Protein 2III (pdb70)

Nearest PDB structures (foldseek):
  2iii-assembly1_A-2  TM=1.008E+00  e=6.225E-26  Aquifex aeolicus VF5
  1tlu-assembly1_B  TM=9.228E-01  e=1.649E-14  Thermotoga maritima
  1tmi-assembly1_B  TM=9.184E-01  e=1.212E-14  Thermotoga maritima
  3c6m-assembly1_A  TM=6.533E-01  e=9.963E-04  Homo sapiens
  6y2p-assembly1_A  TM=6.316E-01  e=5.461E-02  Escherichia coli K-12

Radius of gyration: 15.34 Å; Cα contacts (8 Å, |Δi|>4): 274; chains: 1; bounding box: 34×24×54 Å

B-factor: mean 31.07, std 15.39, range [7.28, 97.03]

CATH classification: 3.60.90.10

Solvent-accessible surface area: 7045 Å² total

Organism: Aquifex aeolicus (strain VF5) (NCBI:txid224324)

Structure (mmCIF, N/CA/C/O backbone):
data_2III
#
_entry.id   2III
#
_cell.length_a   41.792
_cell.length_b   41.792
_cell.length_c   134.921
_cell.angle_alpha   90.00
_cell.angle_beta   90.00
_cell.angle_gamma   90.00
#
_symmetry.space_group_name_H-M   'P 41 21 2'
#
loop_
_entity.id
_entity.type
_entity.pdbx_description
1 polymer 'S-adenosylmethionine decarboxylase proenzyme'
2 non-polymer 'MAGNESIUM ION'
3 non-polymer 'CALCIUM ION'
4 water water
#
loop_
_atom_site.group_PDB
_atom_site.id
_atom_site.type_symbol
_atom_site.label_atom_id
_atom_site.label_alt_id
_atom_site.label_comp_id
_atom_site.label_asym_id
_atom_site.label_entity_id
_atom_site.label_seq_id
_atom_site.pdbx_PDB_ins_code
_atom_site.Cartn_x
_atom_site.Cartn_y
_atom_site.Cartn_z
_atom_site.occupancy
_atom_site.B_iso_or_equiv
_atom_site.auth_seq_id
_atom_s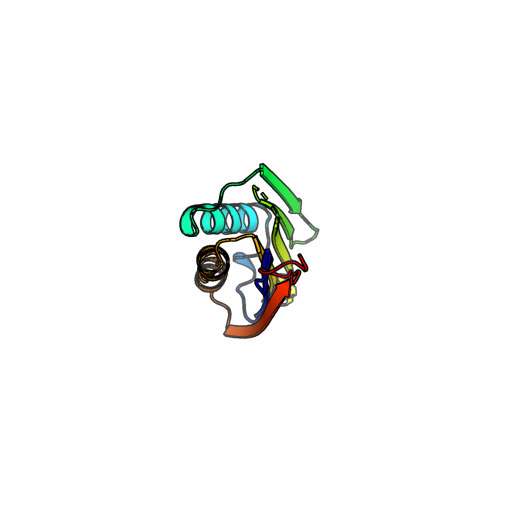ite.auth_comp_id
_atom_site.auth_asym_id
_atom_site.auth_atom_id
_atom_site.pdbx_PDB_model_num
ATOM 1 N N . ALA A 1 2 ? 23.942 -3.844 17.822 1.00 47.63 2 ALA A N 1
ATOM 2 C CA . ALA A 1 2 ? 22.554 -4.012 18.334 1.00 35.72 2 ALA A CA 1
ATOM 3 C C . ALA A 1 2 ? 22.369 -3.262 19.650 1.00 36.69 2 ALA A C 1
ATOM 4 O O . ALA A 1 2 ? 23.255 -3.259 20.508 1.00 44.75 2 ALA A O 1
ATOM 6 N N . LYS A 1 3 ? 21.216 -2.619 19.799 1.00 32.97 3 LYS A N 1
ATOM 7 C CA . LYS A 1 3 ? 20.905 -1.869 21.009 1.00 31.68 3 LYS A CA 1
ATOM 8 C C . LYS A 1 3 ? 19.543 -2.303 21.536 1.00 31.46 3 LYS A C 1
ATOM 9 O O . LYS A 1 3 ? 18.722 -2.854 20.796 1.00 29.20 3 LYS A O 1
ATOM 15 N N . THR A 1 4 ? 19.305 -2.053 22.818 1.00 29.48 4 THR A N 1
ATOM 16 C CA . THR A 1 4 ? 18.032 -2.407 23.428 1.00 32.82 4 THR A CA 1
ATOM 17 C C . THR A 1 4 ? 17.186 -1.135 23.469 1.00 26.08 4 THR A C 1
ATOM 18 O O . THR A 1 4 ? 17.705 -0.048 23.714 1.00 26.60 4 THR A O 1
ATOM 22 N N . LEU A 1 5 ? 15.893 -1.270 23.198 1.00 23.40 5 LEU A N 1
ATOM 23 C CA . LEU A 1 5 ? 14.994 -0.123 23.189 1.00 28.23 5 LEU A CA 1
ATOM 24 C C . LEU A 1 5 ? 14.537 0.240 24.588 1.00 29.55 5 LEU A C 1
ATOM 25 O O . LEU A 1 5 ? 14.114 1.372 24.834 1.00 31.84 5 LEU A O 1
ATOM 30 N N . GLY A 1 6 ? 14.617 -0.724 25.502 1.00 26.50 6 GLY A N 1
ATOM 31 C CA . GLY A 1 6 ? 14.197 -0.465 26.866 1.00 24.64 6 GLY A CA 1
ATOM 32 C C . GLY A 1 6 ? 14.768 -1.419 27.894 1.00 24.29 6 GLY A C 1
ATOM 33 O O . GLY A 1 6 ? 15.227 -2.514 27.570 1.00 16.31 6 GLY A O 1
ATOM 34 N N . LEU A 1 7 ? 14.743 -0.988 29.149 1.00 18.78 7 LEU A N 1
ATOM 35 C CA . LEU A 1 7 ? 15.242 -1.792 30.248 1.00 22.98 7 LEU A CA 1
ATOM 36 C C . LEU A 1 7 ? 14.078 -1.960 31.217 1.00 21.62 7 LEU A C 1
ATOM 37 O O . LEU A 1 7 ? 13.434 -0.987 31.615 1.00 21.12 7 LEU A O 1
ATOM 42 N N . HIS A 1 8 ? 13.818 -3.202 31.595 1.00 17.66 8 HIS A N 1
ATOM 43 C CA . HIS A 1 8 ? 12.708 -3.523 32.473 1.00 17.44 8 HIS A CA 1
ATOM 44 C C . HIS A 1 8 ? 13.214 -4.235 33.717 1.00 19.82 8 HIS A C 1
ATOM 45 O O . HIS A 1 8 ? 13.797 -5.316 33.641 1.00 29.05 8 HIS A O 1
ATOM 52 N N . ILE A 1 9 ? 12.997 -3.606 34.863 1.00 20.59 9 ILE A N 1
ATOM 53 C CA . ILE A 1 9 ? 13.391 -4.171 36.138 1.00 13.24 9 ILE A CA 1
ATOM 54 C C . ILE A 1 9 ? 12.133 -4.564 36.909 1.00 20.35 9 ILE A C 1
ATOM 55 O O . ILE A 1 9 ? 11.203 -3.767 37.051 1.00 19.69 9 ILE A O 1
ATOM 60 N N . LEU A 1 10 ? 12.094 -5.795 37.396 1.00 11.58 10 LEU A N 1
ATOM 61 C CA . LEU A 1 10 ? 10.959 -6.218 38.194 1.00 15.58 10 LEU A CA 1
ATOM 62 C C . LEU A 1 10 ? 11.512 -6.806 39.479 1.00 17.76 10 LEU A C 1
ATOM 63 O O . LEU A 1 10 ? 12.547 -7.470 39.475 1.00 22.70 10 LEU A O 1
ATOM 68 N N . ALA A 1 11 ? 10.841 -6.527 40.589 1.00 18.04 11 ALA A N 1
ATOM 69 C CA . ALA A 1 11 ? 11.289 -7.028 41.875 1.00 14.15 11 ALA A CA 1
ATOM 70 C C . ALA A 1 11 ? 10.120 -7.367 42.768 1.00 15.09 11 ALA A C 1
ATOM 71 O O . ALA A 1 11 ? 9.088 -6.700 42.735 1.00 14.68 11 ALA A O 1
ATOM 73 N N . ASP A 1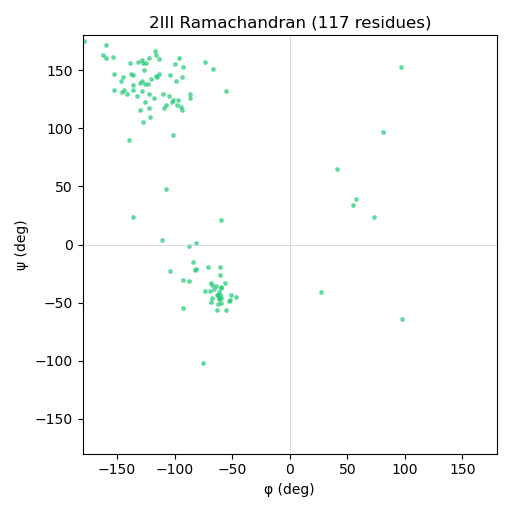 12 ? 10.280 -8.423 43.554 1.00 13.67 12 ASP A N 1
ATOM 74 C CA . ASP A 1 12 ? 9.257 -8.808 44.506 1.00 16.39 12 ASP A CA 1
ATOM 75 C C . ASP A 1 12 ? 9.893 -8.455 45.849 1.00 16.14 12 ASP A C 1
ATOM 76 O O . ASP A 1 12 ? 10.944 -8.987 46.211 1.00 18.98 12 ASP A O 1
ATOM 81 N N . LEU A 1 13 ? 9.269 -7.531 46.567 1.00 14.66 13 LEU A N 1
ATOM 82 C CA . LEU A 1 13 ? 9.798 -7.076 47.847 1.00 18.41 13 LEU A CA 1
ATOM 83 C C . LEU A 1 13 ? 9.073 -7.704 49.032 1.00 20.16 13 LEU A C 1
ATOM 84 O O . LEU A 1 13 ? 7.855 -7.593 49.148 1.00 28.38 13 LEU A O 1
ATOM 89 N N . TYR A 1 14 ? 9.833 -8.350 49.915 1.00 12.84 14 TYR A N 1
ATOM 90 C CA . TYR A 1 14 ? 9.272 -9.002 51.094 1.00 20.98 14 TYR A CA 1
ATOM 91 C C . TYR A 1 14 ? 9.707 -8.326 52.393 1.00 19.10 14 TYR A C 1
ATOM 92 O O . TYR A 1 14 ? 10.713 -7.617 52.442 1.00 21.54 14 TYR A O 1
ATOM 101 N N . GLY A 1 15 ? 8.942 -8.562 53.452 1.00 19.54 15 GLY A N 1
ATOM 102 C CA . GLY A 1 15 ? 9.280 -7.979 54.736 1.00 21.26 15 GLY A CA 1
ATOM 103 C C . GLY A 1 15 ? 8.996 -6.496 54.784 1.00 24.20 15 GLY A C 1
ATOM 104 O O . GLY A 1 15 ? 9.593 -5.772 55.575 1.00 30.22 15 GLY A O 1
ATOM 105 N N . VAL A 1 16 ? 8.080 -6.042 53.935 1.00 24.09 16 VAL A N 1
ATOM 106 C CA . VAL A 1 16 ? 7.718 -4.632 53.897 1.00 22.70 16 VAL A CA 1
ATOM 107 C C . VAL A 1 16 ? 6.625 -4.335 54.922 1.00 31.38 16 VAL A C 1
ATOM 108 O O . VAL A 1 16 ? 5.610 -5.031 54.975 1.00 24.91 16 VAL A O 1
ATOM 112 N N . ASP A 1 17 ? 6.832 -3.307 55.739 1.00 21.85 17 ASP A N 1
ATOM 113 C CA . ASP A 1 17 ? 5.838 -2.937 56.744 1.00 33.15 17 ASP A CA 1
ATOM 114 C C . ASP A 1 17 ? 4.486 -2.706 56.064 1.00 33.13 17 ASP A C 1
ATOM 115 O O . ASP A 1 17 ? 4.398 -2.016 55.040 1.00 34.78 17 ASP A O 1
ATOM 120 N N . ALA A 1 18 ? 3.444 -3.307 56.633 1.00 30.03 18 ALA A N 1
ATOM 121 C CA . ALA A 1 18 ? 2.080 -3.209 56.114 1.00 28.13 18 ALA A CA 1
ATOM 122 C C . ALA A 1 18 ? 1.584 -1.772 55.990 1.00 23.24 18 ALA A C 1
ATOM 123 O O . ALA A 1 18 ? 0.813 -1.458 55.092 1.00 24.23 18 ALA A O 1
ATOM 125 N N . ASP A 1 19 ? 2.022 -0.904 56.892 1.00 17.88 19 ASP A N 1
ATOM 126 C CA . ASP A 1 19 ? 1.584 0.489 56.871 1.00 30.08 19 ASP A CA 1
ATOM 127 C C . ASP A 1 19 ? 2.156 1.285 55.701 1.00 24.60 19 ASP A C 1
ATOM 128 O O . ASP A 1 19 ? 1.626 2.332 55.349 1.00 20.44 19 ASP A O 1
ATOM 133 N N . LYS A 1 20 ? 3.233 0.7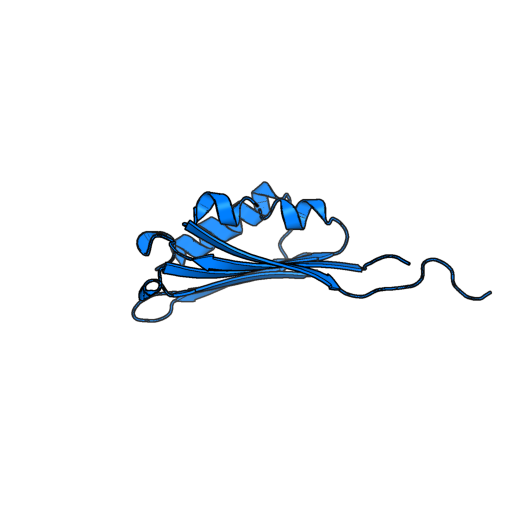90 55.097 1.00 23.33 20 LYS A N 1
ATOM 134 C CA . LYS A 1 20 ? 3.858 1.488 53.973 1.00 19.94 20 LYS A CA 1
ATOM 135 C C . LYS A 1 20 ? 3.191 1.176 52.637 1.00 26.18 20 LYS A C 1
ATOM 136 O O . LYS A 1 20 ? 3.400 1.890 51.653 1.00 25.99 20 LYS A O 1
ATOM 142 N N . ILE A 1 21 ? 2.382 0.119 52.612 1.00 26.65 21 ILE A N 1
ATOM 143 C CA . ILE A 1 21 ? 1.745 -0.333 51.378 1.00 23.93 21 ILE A CA 1
ATOM 144 C C . ILE A 1 21 ? 0.273 -0.719 51.480 1.00 25.96 21 ILE A C 1
ATOM 145 O O . ILE A 1 21 ? -0.217 -1.484 50.647 1.00 23.63 21 ILE A O 1
ATOM 150 N N . ASP A 1 22 ? -0.446 -0.197 52.468 1.00 27.62 22 ASP A N 1
ATOM 151 C CA . ASP A 1 22 ? -1.847 -0.575 52.613 1.00 25.91 22 ASP A CA 1
ATOM 152 C C . ASP A 1 22 ? -2.882 0.317 51.920 1.00 25.74 22 ASP A C 1
ATOM 153 O O . ASP A 1 22 ? -3.934 -0.171 51.502 1.00 26.60 22 ASP A O 1
ATOM 158 N N . ARG A 1 23 ? -2.597 1.607 51.778 1.00 26.52 23 ARG A N 1
ATOM 159 C CA . ARG A 1 23 ? -3.558 2.503 51.138 1.00 29.02 23 ARG A CA 1
ATOM 160 C C . ARG A 1 23 ? -3.013 3.107 49.836 1.00 28.88 23 ARG A C 1
ATOM 161 O O . ARG A 1 23 ? -1.811 3.070 49.584 1.00 26.65 23 ARG A O 1
ATOM 169 N N . VAL A 1 24 ? -3.901 3.652 49.005 1.00 19.93 24 VAL A N 1
ATOM 170 C CA . VAL A 1 24 ? -3.483 4.286 47.760 1.00 22.36 24 VAL A CA 1
ATOM 171 C C . VAL A 1 24 ? -2.552 5.471 48.031 1.00 29.31 24 VAL A C 1
ATOM 172 O O . VAL A 1 24 ? -1.564 5.669 47.325 1.00 26.07 24 VAL A O 1
ATOM 176 N N . GLU A 1 25 ? -2.874 6.257 49.054 1.00 30.05 25 GLU A N 1
ATOM 177 C CA . GLU A 1 25 ? -2.065 7.417 49.420 1.00 36.56 25 GLU A CA 1
ATOM 178 C C . GLU A 1 25 ? -0.589 7.045 49.463 1.00 32.90 25 GLU A C 1
ATOM 179 O O . GLU A 1 25 ? 0.257 7.786 48.962 1.00 31.28 25 GLU A O 1
ATOM 185 N N . ASP A 1 26 ? -0.291 5.899 50.075 1.00 20.22 26 ASP A N 1
ATOM 186 C CA . ASP A 1 26 ? 1.086 5.426 50.200 1.00 26.05 26 ASP A CA 1
ATOM 187 C C . ASP A 1 26 ? 1.722 5.161 48.821 1.00 24.75 26 ASP A C 1
ATOM 188 O O . ASP A 1 26 ? 2.817 5.641 48.529 1.00 23.23 26 ASP A O 1
ATOM 193 N N . ILE A 1 27 ? 1.032 4.389 47.984 1.00 16.84 27 ILE A N 1
ATOM 194 C CA . ILE A 1 27 ? 1.542 4.044 46.656 1.00 29.58 27 ILE A CA 1
ATOM 195 C C . ILE A 1 27 ? 1.751 5.288 45.803 1.00 34.93 27 ILE A C 1
ATOM 196 O O . ILE A 1 27 ? 2.778 5.422 45.128 1.00 23.12 27 ILE A O 1
ATOM 201 N N . ARG A 1 28 ? 0.776 6.194 45.853 1.00 30.98 28 ARG A N 1
ATOM 202 C CA . ARG A 1 28 ? 0.827 7.440 45.104 1.00 26.96 28 ARG A CA 1
ATOM 203 C C . ARG A 1 28 ? 2.039 8.255 45.503 1.00 26.61 28 ARG A C 1
ATOM 204 O O . ARG A 1 28 ? 2.802 8.691 44.645 1.00 29.40 28 ARG A O 1
ATOM 212 N N . GLU A 1 29 ? 2.232 8.457 46.801 1.00 20.50 29 GLU A N 1
ATOM 213 C CA . GLU A 1 29 ? 3.387 9.224 47.251 1.00 30.79 29 GLU A CA 1
ATOM 214 C C . GLU A 1 29 ? 4.661 8.546 46.782 1.00 26.58 29 GLU A C 1
ATOM 215 O O . GLU A 1 29 ? 5.569 9.193 46.265 1.00 26.01 29 GLU A O 1
ATOM 221 N N . LEU A 1 30 ? 4.707 7.232 46.971 1.00 20.13 30 LEU A N 1
ATOM 222 C CA . LEU A 1 30 ? 5.849 6.416 46.592 1.00 22.23 30 LEU A CA 1
ATOM 223 C C . LEU A 1 30 ? 6.230 6.565 45.116 1.00 23.35 30 LEU A C 1
ATOM 224 O O . LEU A 1 30 ? 7.370 6.904 44.793 1.00 26.03 30 LEU A O 1
ATOM 229 N N . LEU A 1 31 ? 5.278 6.301 44.224 1.00 20.20 31 LEU A N 1
ATOM 230 C CA . LEU A 1 31 ? 5.536 6.389 42.788 1.00 22.48 31 LEU A CA 1
ATOM 231 C C . LEU A 1 31 ? 5.774 7.822 42.303 1.00 33.11 31 LEU A C 1
ATOM 232 O O . LEU A 1 31 ? 6.544 8.041 41.362 1.00 29.94 31 LEU A O 1
ATOM 237 N N . GLU A 1 32 ? 5.109 8.798 42.920 1.00 28.95 32 GLU A N 1
ATOM 238 C CA . GLU A 1 32 ? 5.327 10.189 42.527 1.00 34.71 32 GLU A CA 1
ATOM 239 C C . GLU A 1 32 ? 6.767 10.502 42.902 1.00 31.34 32 GLU A C 1
ATOM 240 O O . GLU A 1 32 ? 7.480 11.201 42.180 1.00 35.05 32 GLU A O 1
ATOM 246 N N . GLY A 1 33 ? 7.184 9.970 44.046 1.00 24.34 33 GLY A N 1
ATOM 247 C CA . GLY A 1 33 ? 8.531 10.200 44.522 1.00 15.69 33 GLY A CA 1
ATOM 248 C C . GLY A 1 33 ? 9.575 9.532 43.651 1.00 32.43 33 GLY A C 1
ATOM 249 O O . GLY A 1 33 ? 10.674 10.071 43.474 1.00 22.67 33 GLY A O 1
ATOM 250 N N . ALA A 1 34 ? 9.241 8.358 43.112 1.00 18.99 34 ALA A N 1
ATOM 251 C CA . ALA A 1 34 ? 10.180 7.636 42.269 1.00 22.34 34 ALA A CA 1
ATOM 252 C C . ALA A 1 34 ? 10.376 8.402 40.966 1.00 22.69 34 ALA A C 1
ATOM 253 O O . ALA A 1 34 ? 11.504 8.661 40.546 1.00 29.72 34 ALA A O 1
ATOM 255 N N . VAL A 1 35 ? 9.262 8.770 40.343 1.00 26.10 35 VAL A N 1
ATOM 256 C CA . VAL A 1 35 ? 9.276 9.505 39.089 1.00 25.67 35 VAL A CA 1
ATOM 257 C C . VAL A 1 35 ? 10.132 10.764 39.172 1.00 31.51 35 VAL A C 1
ATOM 258 O O . VAL A 1 35 ? 10.966 11.001 38.299 1.00 30.19 35 VAL A O 1
ATOM 262 N N . LYS A 1 36 ? 9.934 11.567 40.217 1.00 28.82 36 LYS A N 1
ATOM 263 C CA . LYS A 1 36 ? 10.706 12.799 40.376 1.00 37.55 36 LYS A CA 1
ATOM 264 C C . LYS A 1 36 ? 12.185 12.508 40.666 1.00 38.08 36 LYS A C 1
ATOM 265 O O . LYS A 1 36 ? 13.074 13.111 40.068 1.00 33.09 36 LYS A O 1
ATOM 271 N N . TYR A 1 37 ? 12.446 11.579 41.577 1.00 29.61 37 TYR A N 1
ATOM 272 C CA . TYR A 1 37 ? 13.816 11.222 41.916 1.00 31.37 37 TYR A CA 1
ATOM 273 C C . TYR A 1 37 ? 14.565 10.716 40.684 1.00 34.42 37 TYR A C 1
ATOM 274 O O . TYR A 1 37 ? 15.750 10.990 40.522 1.00 30.68 37 TYR A O 1
ATOM 283 N N . ALA A 1 38 ? 13.874 9.975 39.817 1.00 34.37 38 ALA A N 1
ATOM 284 C CA . ALA A 1 38 ? 14.504 9.428 38.612 1.00 28.86 38 ALA A CA 1
ATOM 285 C C . ALA A 1 38 ? 14.461 10.391 37.436 1.00 31.02 38 ALA A C 1
ATOM 286 O O . ALA A 1 38 ? 14.970 10.087 36.355 1.00 41.65 38 ALA A O 1
ATOM 288 N N . ASN A 1 39 ? 13.846 11.548 37.650 1.00 33.97 39 ASN A N 1
ATOM 289 C CA . ASN A 1 39 ? 13.723 12.561 36.615 1.00 37.02 39 ASN A CA 1
ATOM 290 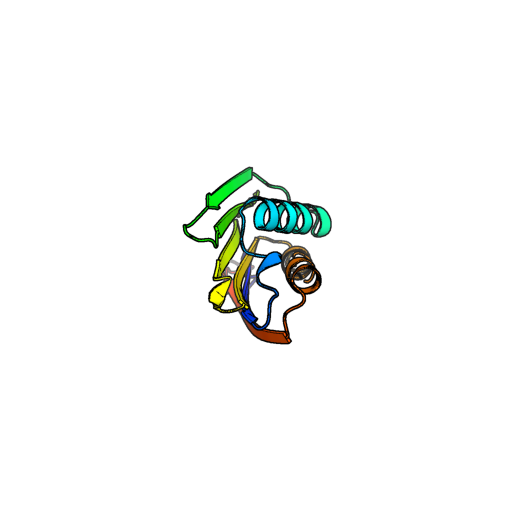C C . ASN A 1 39 ? 13.004 11.999 35.384 1.00 41.84 39 ASN A C 1
ATOM 291 O O . ASN A 1 39 ? 13.372 12.282 34.238 1.00 37.36 39 ASN A O 1
ATOM 296 N N . LEU A 1 40 ? 11.983 11.186 35.629 1.00 38.41 40 LEU A N 1
ATOM 297 C CA . LEU A 1 40 ? 11.211 10.604 34.546 1.00 33.72 40 LEU A CA 1
ATOM 298 C C . LEU A 1 40 ? 10.028 11.510 34.262 1.00 29.51 40 LEU A C 1
ATOM 299 O O . LEU A 1 40 ? 9.563 12.228 35.144 1.00 30.81 40 LEU A O 1
ATOM 304 N N . THR A 1 41 ? 9.546 11.480 33.028 1.00 34.74 41 THR A N 1
ATOM 305 C CA . THR A 1 41 ? 8.407 12.299 32.654 1.00 43.74 41 THR A CA 1
ATOM 306 C C . THR A 1 41 ? 7.165 11.407 32.544 1.00 39.45 41 THR A C 1
ATOM 307 O O . THR A 1 41 ? 7.163 10.372 31.867 1.00 35.71 41 THR A O 1
ATOM 311 N N . LYS A 1 42 ? 6.113 11.818 33.236 1.00 29.89 42 LYS A N 1
ATOM 312 C CA . LYS A 1 42 ? 4.871 11.070 33.270 1.00 28.32 42 LYS A CA 1
ATOM 313 C C . LYS A 1 42 ? 3.844 11.496 32.232 1.00 30.76 42 LYS A C 1
ATOM 314 O O . LYS A 1 42 ? 3.726 12.673 31.897 1.00 33.36 42 LYS A O 1
ATOM 320 N N . ILE A 1 43 ? 3.106 10.523 31.716 1.00 26.82 43 ILE A N 1
ATOM 321 C CA . ILE A 1 43 ? 2.029 10.817 30.785 1.00 31.65 43 ILE A CA 1
ATOM 322 C C . ILE A 1 43 ? 0.807 10.924 31.699 1.00 37.17 43 ILE A C 1
ATOM 323 O O . ILE A 1 43 ? 0.105 11.935 31.712 1.00 40.56 43 ILE A O 1
ATOM 328 N N . SER A 1 44 ? 0.589 9.866 32.479 1.00 33.42 44 SER A N 1
ATOM 329 C CA . SER A 1 44 ? -0.527 9.783 33.414 1.00 32.82 44 SER A CA 1
ATOM 330 C C . SER A 1 44 ? -0.248 8.730 34.488 1.00 33.89 44 SER A C 1
ATOM 331 O O . SER A 1 44 ? 0.723 7.980 34.403 1.00 35.88 44 SER A O 1
ATOM 334 N N . SER A 1 45 ? -1.109 8.675 35.497 1.00 24.90 45 SER A N 1
ATOM 335 C CA . SER A 1 45 ? -0.949 7.715 36.579 1.00 28.24 45 SER A CA 1
ATOM 336 C C . SER A 1 45 ? -2.323 7.272 37.076 1.00 36.50 45 SER A C 1
ATOM 337 O O . SER A 1 45 ? -3.252 8.078 37.179 1.00 29.27 45 SER A O 1
ATOM 340 N N . HIS A 1 46 ? -2.447 5.985 37.385 1.00 39.55 46 HIS A N 1
ATOM 341 C CA . HIS A 1 46 ? -3.716 5.438 37.841 1.00 35.51 46 HIS A CA 1
ATOM 342 C C . HIS A 1 46 ? -3.550 4.503 39.022 1.00 34.08 46 HIS A C 1
ATOM 343 O O . HIS A 1 46 ? -2.682 3.626 39.020 1.00 26.66 46 HIS A O 1
ATOM 350 N N . TYR A 1 47 ? -4.394 4.710 40.030 1.00 30.03 47 TYR A N 1
ATOM 351 C CA . TYR A 1 47 ? -4.354 3.922 41.249 1.00 25.84 47 TYR A CA 1
ATOM 352 C C . TYR A 1 47 ? -5.675 3.270 41.591 1.00 30.56 47 TYR A C 1
ATOM 353 O O . TYR A 1 47 ? -6.738 3.725 41.171 1.00 35.06 47 TYR A O 1
ATOM 362 N N . TYR A 1 48 ? -5.602 2.191 42.359 1.00 28.39 48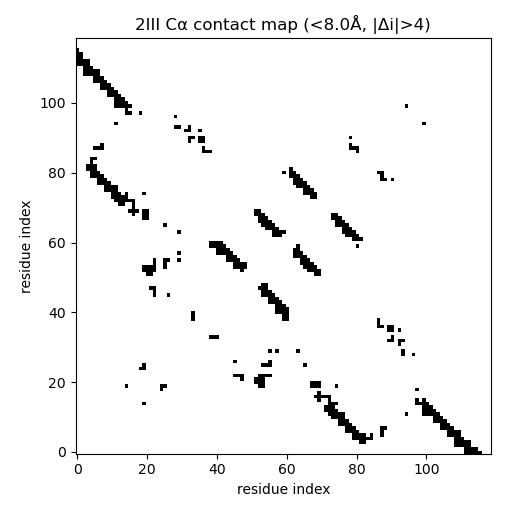 TYR A N 1
ATOM 363 C CA . TYR A 1 48 ? -6.800 1.491 42.781 1.00 30.77 48 TYR A CA 1
ATOM 364 C C . TYR A 1 48 ? -6.644 0.962 44.202 1.00 27.39 48 TYR A C 1
ATOM 365 O O . TYR A 1 48 ? -5.630 0.363 44.543 1.00 27.50 48 TYR A O 1
ATOM 374 N N . GLN A 1 49 ? -7.659 1.195 45.025 1.00 34.70 49 GLN A N 1
ATOM 375 C CA . GLN A 1 49 ? -7.660 0.747 46.413 1.00 27.66 49 GLN A CA 1
ATOM 376 C C . GLN A 1 49 ? -8.416 -0.569 46.518 1.00 24.53 49 GLN A C 1
ATOM 377 O O . GLN A 1 49 ? -9.566 -0.666 46.090 1.00 22.52 49 GLN A O 1
ATOM 383 N N . PHE A 1 50 ? -7.765 -1.588 47.068 1.00 20.45 50 PHE A N 1
ATOM 384 C CA . PHE A 1 50 ? -8.413 -2.883 47.243 1.00 23.05 50 PHE A CA 1
ATOM 385 C C . PHE A 1 50 ? -8.879 -3.002 48.684 1.00 27.79 50 PHE A C 1
ATOM 386 O O . PHE A 1 50 ? -8.341 -2.343 49.576 1.00 24.05 50 PHE A O 1
ATOM 394 N N . GLN A 1 51 ? -9.891 -3.831 48.907 1.00 26.30 51 GLN A N 1
ATOM 395 C CA . GLN A 1 51 ? -10.395 -4.054 50.254 1.00 31.88 51 GLN A CA 1
ATOM 396 C C . GLN A 1 51 ? -9.877 -5.415 50.699 1.00 29.43 51 GLN A C 1
ATOM 397 O O . GLN A 1 51 ? -9.760 -6.333 49.884 1.00 30.79 51 GLN A O 1
ATOM 403 N N . PRO A 1 52 ? -9.569 -5.573 51.996 1.00 26.44 52 PRO A N 1
ATOM 404 C CA . PRO A 1 52 ? -9.671 -4.584 53.073 1.00 29.14 52 PRO A CA 1
ATOM 405 C C . PRO A 1 52 ? -8.470 -3.657 53.067 1.00 29.25 52 PRO A C 1
ATOM 406 O O . PRO A 1 52 ? -8.347 -2.778 53.917 1.00 31.05 52 PRO A O 1
ATOM 410 N N . HIS A 1 53 ? -7.578 -3.879 52.111 1.00 28.61 53 HIS A N 1
ATOM 411 C CA . HIS A 1 53 ? -6.371 -3.074 51.975 1.00 29.38 53 HIS A CA 1
ATOM 412 C C . HIS A 1 53 ? -5.553 -3.527 50.774 1.00 29.58 53 HIS A C 1
ATOM 413 O O . HIS A 1 53 ? -5.887 -4.514 50.113 1.00 26.26 53 HIS A O 1
ATOM 420 N N . GLY A 1 54 ? -4.477 -2.802 50.493 1.00 27.80 54 GLY A N 1
ATOM 421 C CA . GLY A 1 54 ? -3.645 -3.153 49.362 1.00 25.81 54 GLY A CA 1
ATOM 422 C C . GLY A 1 54 ? -4.058 -2.296 48.193 1.00 26.09 54 GLY A C 1
ATOM 423 O O . GLY A 1 54 ? -5.215 -1.888 48.109 1.00 22.97 54 GLY A O 1
ATOM 424 N N . ALA A 1 55 ? -3.127 -2.036 47.281 1.00 26.34 55 ALA A N 1
ATOM 425 C CA . ALA A 1 55 ? -3.422 -1.186 46.138 1.00 27.72 55 ALA A CA 1
ATOM 426 C C . ALA A 1 55 ? -2.566 -1.452 44.904 1.00 21.01 55 ALA A C 1
ATOM 427 O O . ALA A 1 55 ? -1.504 -2.068 44.976 1.00 24.76 55 ALA A O 1
ATOM 429 N N . THR A 1 56 ? -3.057 -0.978 43.768 1.00 15.24 56 THR A N 1
ATOM 430 C CA . THR A 1 56 ? -2.349 -1.082 42.505 1.00 19.08 56 THR A CA 1
ATOM 431 C C . THR A 1 56 ? -2.040 0.338 42.051 1.00 26.09 56 THR A C 1
ATOM 432 O O . THR A 1 56 ? -2.812 1.271 42.301 1.00 25.61 56 THR A O 1
ATOM 436 N N . GLY A 1 57 ? -0.894 0.504 41.408 1.00 24.83 57 GLY A N 1
ATOM 437 C CA . GLY A 1 57 ? -0.506 1.809 40.916 1.00 24.58 57 GLY A CA 1
ATOM 438 C C . GLY A 1 57 ? 0.253 1.607 39.624 1.00 26.11 57 GLY A C 1
ATOM 439 O O . GLY A 1 57 ? 1.141 0.756 39.559 1.00 24.41 57 GLY A O 1
ATOM 440 N N . VAL A 1 58 ? -0.110 2.353 38.588 1.00 17.32 58 VAL A N 1
ATOM 441 C CA . VAL A 1 58 ? 0.573 2.245 37.309 1.00 25.60 58 VAL A CA 1
ATOM 442 C C . VAL A 1 58 ? 0.821 3.636 36.753 1.00 25.16 58 VAL A C 1
ATOM 443 O O . VAL A 1 58 ? -0.044 4.509 36.822 1.00 27.00 58 VAL A O 1
ATOM 447 N N . VAL A 1 59 ? 2.012 3.844 36.214 1.00 23.84 59 VAL A N 1
ATOM 448 C CA . VAL A 1 59 ? 2.364 5.130 35.636 1.00 17.99 59 VAL A CA 1
ATOM 449 C C . VAL A 1 59 ? 2.831 4.906 34.208 1.00 21.19 59 VAL A C 1
ATOM 450 O O . VAL A 1 59 ? 3.762 4.135 33.972 1.00 22.40 59 VAL A O 1
ATOM 454 N N . LEU A 1 60 ? 2.168 5.552 33.254 1.00 21.43 60 LEU A N 1
ATOM 455 C CA . LEU A 1 60 ? 2.578 5.454 31.858 1.00 22.08 60 LEU A CA 1
ATOM 456 C C . LEU A 1 60 ? 3.643 6.541 31.692 1.00 19.76 60 LEU A C 1
ATOM 457 O O . LEU A 1 60 ? 3.408 7.701 32.032 1.00 26.36 60 LEU A O 1
ATOM 462 N N . LEU A 1 61 ? 4.817 6.162 31.201 1.00 18.84 61 LEU A N 1
ATOM 463 C CA . LEU A 1 61 ? 5.908 7.115 31.013 1.00 30.66 61 LEU A CA 1
ATOM 464 C C . LEU A 1 61 ? 5.966 7.640 29.585 1.00 29.24 61 LEU A C 1
ATOM 465 O O . LEU A 1 61 ? 5.427 7.021 28.668 1.00 34.03 61 LEU A O 1
ATOM 470 N N . ALA A 1 62 ? 6.633 8.777 29.404 1.00 35.28 62 ALA A N 1
ATOM 471 C CA . ALA A 1 62 ? 6.767 9.383 28.084 1.00 37.24 62 ALA A CA 1
ATOM 472 C C . ALA A 1 62 ? 8.187 9.235 27.561 1.00 35.92 62 ALA A C 1
ATOM 473 O O . ALA A 1 62 ? 9.152 9.461 28.290 1.00 48.32 62 ALA A O 1
ATOM 475 N N . SER A 1 64 ? 7.893 3.832 29.015 1.00 29.31 64 SER A N 1
ATOM 476 C CA . SER A 1 64 ? 7.030 2.669 29.156 1.00 32.85 64 SER A CA 1
ATOM 477 C C . SER A 1 64 ? 6.136 2.792 30.388 1.00 32.57 64 SER A C 1
ATOM 478 O O . SER A 1 64 ? 5.130 3.507 30.348 1.00 23.21 64 SER A O 1
ATOM 481 N N . HIS A 1 65 ? 6.488 2.097 31.474 1.00 21.03 65 HIS A N 1
ATOM 482 C CA . HIS A 1 65 ? 5.677 2.174 32.683 1.00 22.77 65 HIS A CA 1
ATOM 483 C C . HIS A 1 65 ? 6.324 1.709 33.977 1.00 23.31 65 HIS A C 1
ATOM 484 O O . HIS A 1 65 ? 7.335 1.008 33.985 1.00 32.41 65 HIS A O 1
ATOM 491 N N . ILE A 1 66 ? 5.702 2.115 35.076 1.00 22.12 6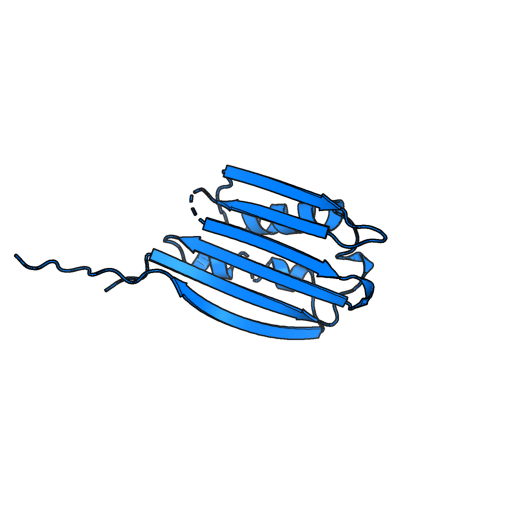6 ILE A N 1
ATOM 492 C CA . ILE A 1 66 ? 6.119 1.738 36.417 1.00 22.78 66 ILE A CA 1
ATOM 493 C C . ILE A 1 66 ? 4.842 1.210 37.049 1.00 20.54 66 ILE A C 1
ATOM 494 O O . ILE A 1 66 ? 3.795 1.848 36.963 1.00 21.15 66 ILE A O 1
ATOM 499 N N . SER A 1 67 ? 4.911 0.050 37.679 1.00 18.18 67 SER A N 1
ATOM 500 C CA . SER A 1 67 ? 3.715 -0.497 38.306 1.00 25.53 67 SER A CA 1
ATOM 501 C C . SER A 1 67 ? 4.043 -1.097 39.660 1.00 18.57 67 SER A C 1
ATOM 502 O O . SER A 1 67 ? 5.190 -1.464 39.925 1.00 21.76 67 SER A O 1
ATOM 505 N N . ILE A 1 68 ? 3.030 -1.177 40.516 1.00 20.37 68 ILE A N 1
ATOM 506 C CA . ILE A 1 68 ? 3.178 -1.773 41.835 1.00 16.39 68 ILE A CA 1
ATOM 507 C C . ILE A 1 68 ? 1.843 -2.334 42.309 1.00 20.31 68 ILE A C 1
ATOM 508 O O . ILE A 1 68 ? 0.802 -1.688 42.203 1.00 19.89 68 ILE A O 1
ATOM 513 N N . HIS A 1 69 ? 1.894 -3.558 42.815 1.00 19.03 69 HIS A N 1
ATOM 514 C CA . HIS A 1 69 ? 0.725 -4.254 43.330 1.00 10.41 69 HIS A CA 1
ATOM 515 C C . HIS A 1 69 ? 1.146 -4.646 44.746 1.00 18.02 69 HIS A C 1
ATOM 516 O O . HIS A 1 69 ? 2.291 -5.061 44.962 1.00 15.86 69 HIS A O 1
ATOM 523 N N . THR A 1 70 ? 0.250 -4.504 45.718 1.00 11.86 70 THR A N 1
ATOM 524 C CA . THR A 1 70 ? 0.628 -4.818 47.092 1.00 18.85 70 THR A CA 1
ATOM 525 C C . THR A 1 70 ? -0.323 -5.706 47.882 1.00 16.97 70 THR A C 1
ATOM 526 O O . THR A 1 70 ? -1.515 -5.786 47.593 1.00 13.73 70 THR A O 1
ATOM 530 N N . TRP A 1 71 ? 0.241 -6.357 48.896 1.00 14.80 71 TRP A N 1
ATOM 531 C CA . TRP A 1 71 ? -0.479 -7.265 49.779 1.00 16.23 71 TRP A CA 1
ATOM 532 C C . TRP A 1 71 ? 0.039 -7.017 51.183 1.00 17.64 71 TRP A C 1
ATOM 533 O O . TRP A 1 71 ? 1.018 -7.630 51.612 1.00 17.83 71 TRP A O 1
ATOM 544 N N . PRO A 1 72 ? -0.590 -6.085 51.906 1.00 17.61 72 PRO A N 1
ATOM 545 C CA . PRO A 1 72 ? -0.182 -5.763 53.270 1.00 20.16 72 PRO A CA 1
ATOM 546 C C . PRO A 1 72 ? -0.056 -7.000 54.170 1.00 23.42 72 PRO A C 1
ATOM 547 O O . PRO A 1 72 ? 0.905 -7.122 54.928 1.00 21.11 72 PRO A O 1
ATOM 551 N N . GLU A 1 73 ? -1.018 -7.918 54.078 1.00 23.50 73 GLU A N 1
ATOM 552 C CA . GLU A 1 73 ? -1.007 -9.110 54.930 1.00 21.64 73 GLU A CA 1
ATOM 553 C C . GLU A 1 73 ? 0.224 -9.982 54.732 1.00 22.38 73 GLU A C 1
ATOM 554 O O . GLU A 1 73 ? 0.548 -10.794 55.597 1.00 17.25 73 GLU A O 1
ATOM 560 N N . HIS A 1 74 ? 0.900 -9.817 53.595 1.00 23.64 74 HIS A N 1
ATOM 561 C CA . HIS A 1 74 ? 2.097 -10.597 53.285 1.00 17.16 74 HIS A CA 1
ATOM 562 C C . HIS A 1 74 ? 3.365 -9.752 53.292 1.00 22.97 74 HIS A C 1
ATOM 563 O O . HIS A 1 74 ? 4.448 -10.257 52.981 1.00 22.88 74 HIS A O 1
ATOM 570 N N . GLY A 1 75 ? 3.236 -8.478 53.655 1.00 11.33 75 GLY A N 1
ATOM 571 C CA . GLY A 1 75 ? 4.395 -7.600 53.669 1.00 15.16 75 GLY A CA 1
ATOM 572 C C . GLY A 1 75 ? 5.050 -7.638 52.302 1.00 18.15 75 GLY A C 1
ATOM 573 O O . GLY A 1 75 ? 6.271 -7.521 52.166 1.00 21.09 75 GLY A O 1
ATOM 574 N N . LEU A 1 76 ? 4.219 -7.779 51.278 1.00 17.73 76 LEU A N 1
ATOM 575 C CA . LEU A 1 76 ? 4.709 -7.895 49.914 1.00 20.39 76 LEU A CA 1
ATOM 576 C C . LEU A 1 76 ? 4.240 -6.844 48.926 1.00 27.06 76 LEU A C 1
ATOM 577 O O . LEU A 1 76 ? 3.078 -6.418 48.939 1.00 20.02 76 LEU A O 1
ATOM 582 N N . ALA A 1 77 ? 5.167 -6.461 48.051 1.00 20.66 77 ALA A N 1
ATOM 583 C CA . ALA A 1 77 ? 4.905 -5.499 46.989 1.00 24.32 77 ALA A CA 1
ATOM 584 C C . ALA A 1 77 ? 5.656 -5.971 45.742 1.00 21.79 77 ALA A C 1
ATOM 585 O O . ALA A 1 77 ? 6.843 -6.278 45.805 1.00 16.22 77 ALA A O 1
ATOM 587 N N . THR A 1 78 ? 4.959 -6.048 44.615 1.00 19.32 78 THR A N 1
ATOM 588 C CA . THR A 1 78 ? 5.587 -6.457 43.370 1.00 9.61 78 THR A CA 1
ATOM 589 C C . THR A 1 78 ? 5.709 -5.211 42.507 1.00 18.04 78 THR A C 1
ATOM 590 O O . THR A 1 78 ? 4.707 -4.568 42.164 1.00 19.32 78 THR A O 1
ATOM 594 N N . VAL A 1 79 ? 6.950 -4.879 42.166 1.00 18.37 79 VAL A N 1
ATOM 595 C CA . VAL A 1 79 ? 7.263 -3.673 41.408 1.00 12.92 79 VAL A CA 1
ATOM 596 C C . VAL A 1 79 ? 7.855 -3.864 40.008 1.00 19.68 79 VAL A C 1
ATOM 597 O O . VAL A 1 79 ? 8.645 -4.773 39.770 1.00 18.74 79 VAL A O 1
ATOM 601 N N . ASP A 1 80 ? 7.478 -2.981 39.090 1.00 13.62 80 ASP A N 1
ATOM 602 C CA . ASP A 1 80 ? 8.003 -3.015 37.732 1.00 13.52 80 ASP A CA 1
ATOM 603 C C . ASP A 1 80 ? 8.439 -1.618 37.320 1.00 20.67 80 ASP A C 1
ATOM 604 O O . ASP A 1 80 ? 7.669 -0.657 37.438 1.00 21.38 80 ASP A O 1
ATOM 609 N N . VAL A 1 81 ? 9.673 -1.502 36.845 1.00 13.65 81 VAL A N 1
ATOM 610 C CA . VAL A 1 81 ? 10.169 -0.226 36.350 1.00 10.62 81 VAL A CA 1
ATOM 611 C C . VAL A 1 81 ? 10.698 -0.506 34.957 1.00 10.38 81 VAL A C 1
ATOM 612 O O . VAL A 1 81 ? 11.755 -1.100 34.791 1.00 19.93 81 VAL A O 1
ATOM 616 N N . TYR A 1 82 ? 9.933 -0.074 33.961 1.00 17.18 82 TYR A N 1
ATOM 617 C CA . TYR A 1 82 ? 10.245 -0.280 32.551 1.00 14.50 82 TYR A CA 1
ATOM 618 C C . TYR A 1 82 ? 10.352 1.075 31.839 1.00 23.38 82 TYR A C 1
ATOM 619 O O . TYR A 1 82 ? 9.346 1.758 31.665 1.00 23.73 82 TYR A O 1
ATOM 628 N N . THR A 1 83 ? 11.570 1.461 31.448 1.00 20.33 83 THR A N 1
ATOM 629 C CA . THR A 1 83 ? 11.803 2.727 30.739 1.00 25.04 83 THR A CA 1
ATOM 630 C C . THR A 1 83 ? 12.469 2.468 29.387 1.00 28.38 83 THR A C 1
ATOM 631 O O . THR A 1 83 ? 13.065 1.410 29.167 1.00 24.37 83 THR A O 1
ATOM 635 N N . CYS A 1 84 ? 12.383 3.443 28.488 1.00 33.85 84 CYS A N 1
ATOM 636 C CA . CYS A 1 84 ? 12.980 3.319 27.158 1.00 35.59 84 CYS A CA 1
ATOM 637 C C . CYS A 1 84 ? 14.060 4.370 26.935 1.00 36.62 84 CYS A C 1
ATOM 638 O O . CYS A 1 84 ? 13.817 5.561 27.116 1.00 37.48 84 CYS A O 1
ATOM 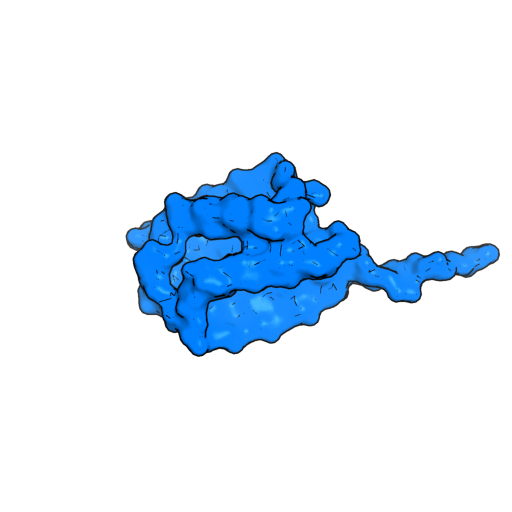641 N N . GLY A 1 85 ? 15.253 3.931 26.550 1.00 46.59 85 GLY A N 1
ATOM 642 C CA . GLY A 1 85 ? 16.332 4.873 26.309 1.00 59.20 85 GLY A CA 1
ATOM 643 C C . GLY A 1 85 ? 17.342 5.093 27.427 1.00 67.00 85 GLY A C 1
ATOM 644 O O . GLY A 1 85 ? 18.521 4.779 27.253 1.00 79.86 85 GLY A O 1
ATOM 645 N N . ASP A 1 86 ? 16.905 5.633 28.566 1.00 62.13 86 ASP A N 1
ATOM 646 C CA . ASP A 1 86 ? 17.817 5.907 29.686 1.00 63.27 86 ASP A CA 1
ATOM 647 C C . ASP A 1 86 ? 17.740 4.864 30.799 1.00 52.11 86 ASP A C 1
ATOM 648 O O . ASP A 1 86 ? 16.911 4.975 31.705 1.00 52.18 86 ASP A O 1
ATOM 653 N N . PRO A 1 87 ? 18.622 3.854 30.760 1.00 44.29 87 PRO A N 1
ATOM 654 C CA . PRO A 1 87 ? 18.651 2.785 31.766 1.00 37.72 87 PRO A CA 1
ATOM 655 C C . PRO A 1 87 ? 18.897 3.281 33.188 1.00 31.88 87 PRO A C 1
ATOM 656 O O . PRO A 1 87 ? 18.338 2.740 34.140 1.00 20.89 87 PRO A O 1
ATOM 660 N N . SER A 1 88 ? 19.731 4.305 33.332 1.00 30.90 88 SER A N 1
ATOM 661 C CA . SER A 1 88 ? 20.023 4.827 34.656 1.00 25.74 88 SER A CA 1
ATOM 662 C C . SER A 1 88 ? 18.779 5.347 35.365 1.00 24.57 88 SER A C 1
ATOM 663 O O . SER A 1 88 ? 18.721 5.368 36.591 1.00 32.64 88 SER A O 1
ATOM 666 N N . LYS A 1 89 ? 17.782 5.770 34.598 1.00 28.21 89 LYS A N 1
ATOM 667 C CA . LYS A 1 89 ? 16.551 6.271 35.192 1.00 25.81 89 LYS A CA 1
ATOM 668 C C . LYS A 1 89 ? 15.748 5.097 35.756 1.00 27.65 89 LYS A C 1
ATOM 669 O O . LYS A 1 89 ? 15.156 5.200 36.832 1.00 24.01 89 LYS A O 1
ATOM 675 N N . ALA A 1 90 ? 15.727 3.978 35.037 1.00 18.56 90 ALA A N 1
ATOM 676 C CA . ALA A 1 90 ? 15.011 2.805 35.530 1.00 23.32 90 ALA A CA 1
ATOM 677 C C . ALA A 1 90 ? 15.644 2.381 36.854 1.00 21.83 90 ALA A C 1
ATOM 678 O O . ALA A 1 90 ? 14.949 2.106 37.833 1.00 20.53 90 ALA A O 1
ATOM 680 N N . TYR A 1 91 ? 16.970 2.338 36.884 1.00 14.08 91 TYR A N 1
ATOM 681 C CA . TYR A 1 91 ? 17.663 1.929 38.094 1.00 18.85 91 TYR A CA 1
ATOM 682 C C . TYR A 1 91 ? 17.411 2.886 39.251 1.00 17.00 91 TYR A C 1
ATOM 683 O O . TYR A 1 91 ? 17.166 2.456 40.376 1.00 21.25 91 TYR A O 1
ATOM 692 N N . ARG A 1 92 ? 17.455 4.184 38.982 1.00 16.27 92 ARG A N 1
ATOM 693 C CA . ARG A 1 92 ? 17.209 5.179 40.027 1.00 20.93 92 ARG A CA 1
ATOM 694 C C . ARG A 1 92 ? 15.787 5.034 40.584 1.00 27.65 92 ARG A C 1
ATOM 695 O O . ARG A 1 92 ? 15.578 5.077 41.795 1.00 21.50 92 ARG A O 1
ATOM 703 N N . ALA A 1 93 ? 14.815 4.847 39.695 1.00 22.39 93 ALA A N 1
ATOM 704 C CA . ALA A 1 93 ? 13.430 4.696 40.117 1.00 24.09 93 ALA A CA 1
ATOM 705 C C . ALA A 1 93 ? 13.276 3.492 41.032 1.00 18.83 93 ALA A C 1
ATOM 706 O O . ALA A 1 93 ? 12.606 3.575 42.059 1.00 17.95 93 ALA A O 1
ATOM 716 N N . ASP A 1 95 ? 15.712 2.013 42.763 1.00 19.38 95 ASP A N 1
ATOM 717 C CA . ASP A 1 95 ? 16.500 2.215 43.987 1.00 22.43 95 ASP A CA 1
ATOM 718 C C . ASP A 1 95 ? 15.683 3.044 44.972 1.00 26.69 95 ASP A C 1
ATOM 719 O O . ASP A 1 95 ? 15.687 2.789 46.184 1.00 18.11 95 ASP A O 1
ATOM 724 N N . TYR A 1 96 ? 14.991 4.050 44.442 1.00 18.10 96 TYR A N 1
ATOM 725 C CA . TYR A 1 96 ? 14.164 4.919 45.265 1.00 20.95 96 TYR A CA 1
ATOM 726 C C . TYR A 1 96 ? 13.041 4.103 45.905 1.00 24.96 96 TYR A C 1
ATOM 727 O O . TYR A 1 96 ? 12.898 4.078 47.125 1.00 27.95 96 TYR A O 1
ATOM 736 N N . ILE A 1 97 ? 12.245 3.436 45.072 1.00 21.32 97 ILE A N 1
ATOM 737 C CA . ILE A 1 97 ? 11.139 2.625 45.561 1.00 19.22 97 ILE A CA 1
ATOM 738 C C . ILE A 1 97 ? 11.595 1.633 46.637 1.00 21.13 97 ILE A C 1
ATOM 739 O O . ILE A 1 97 ? 10.979 1.526 47.695 1.00 22.39 97 ILE A O 1
ATOM 744 N N . ILE A 1 98 ? 12.682 0.916 46.379 1.00 21.15 98 ILE A N 1
ATOM 745 C CA . ILE A 1 98 ? 13.185 -0.047 47.351 1.00 25.74 98 ILE A CA 1
ATOM 746 C C . ILE A 1 98 ? 13.597 0.606 48.676 1.00 33.66 98 ILE A C 1
ATOM 747 O O . ILE A 1 98 ? 13.238 0.116 49.751 1.00 37.74 98 ILE A O 1
ATOM 752 N N . THR A 1 99 ? 14.343 1.706 48.616 1.00 31.06 99 THR A N 1
ATOM 753 C CA . THR A 1 99 ? 14.769 2.365 49.849 1.00 27.44 99 THR A CA 1
ATOM 754 C C . THR A 1 99 ? 13.590 2.902 50.634 1.00 27.18 99 THR A C 1
ATOM 755 O O . THR A 1 99 ? 13.605 2.885 51.861 1.00 28.66 99 THR A O 1
ATOM 759 N N . GLN A 1 100 ? 12.569 3.387 49.939 1.00 19.00 100 GLN A N 1
ATOM 760 C CA . GLN A 1 100 ? 11.405 3.912 50.640 1.00 22.04 100 GLN A CA 1
ATOM 761 C C . GLN A 1 100 ? 10.637 2.787 51.323 1.00 25.23 100 GLN A C 1
ATOM 762 O O . GLN A 1 100 ? 10.163 2.941 52.446 1.00 32.65 100 GLN A O 1
ATOM 768 N N . LEU A 1 101 ? 10.515 1.654 50.644 1.00 23.00 101 LEU A N 1
ATOM 769 C CA . LEU A 1 101 ? 9.789 0.515 51.200 1.00 26.27 101 LEU A CA 1
ATOM 770 C C . LEU A 1 101 ? 10.639 -0.296 52.171 1.00 23.00 101 LEU A C 1
ATOM 771 O O . LEU A 1 101 ? 10.116 -1.049 52.999 1.00 24.96 101 LEU A O 1
ATOM 776 N N . ASN A 1 102 ? 11.953 -0.145 52.050 1.00 21.94 102 ASN A N 1
ATOM 777 C CA . ASN A 1 102 ? 12.895 -0.843 52.913 1.00 22.93 102 ASN A CA 1
ATOM 778 C C . ASN A 1 102 ? 12.511 -2.302 53.200 1.00 23.12 102 ASN A C 1
ATOM 779 O O . ASN A 1 102 ? 12.215 -2.670 54.341 1.00 19.58 102 ASN A O 1
ATOM 784 N N . PRO A 1 103 ? 12.505 -3.151 52.160 1.00 25.18 103 PRO A N 1
ATOM 785 C CA . PRO A 1 103 ? 12.158 -4.568 52.331 1.00 23.50 103 PRO A CA 1
ATOM 786 C C . PRO A 1 103 ? 13.289 -5.342 53.012 1.00 25.14 103 PRO A C 1
ATOM 787 O O . PRO A 1 103 ? 14.443 -4.922 52.969 1.00 27.36 103 PRO A O 1
ATOM 791 N N . LYS A 1 104 ? 12.954 -6.470 53.634 1.00 24.10 104 LYS A N 1
ATOM 792 C CA . LYS A 1 104 ? 13.956 -7.292 54.303 1.00 22.70 104 LYS A CA 1
ATOM 793 C C . LYS A 1 104 ? 14.590 -8.302 53.337 1.00 24.80 104 LYS A C 1
ATOM 794 O O . LYS A 1 104 ? 15.764 -8.640 53.473 1.00 28.36 104 LYS A O 1
ATOM 800 N N . ARG A 1 105 ? 13.809 -8.762 52.360 1.00 16.14 105 ARG A N 1
ATOM 801 C CA . ARG A 1 105 ? 14.272 -9.716 51.353 1.00 19.83 105 ARG A CA 1
ATOM 802 C C . ARG A 1 105 ? 13.787 -9.286 49.982 1.00 27.62 105 ARG A C 1
ATOM 803 O O . ARG A 1 105 ? 12.676 -8.754 49.826 1.00 23.36 105 ARG A O 1
ATOM 811 N N . ILE A 1 106 ? 14.612 -9.548 48.980 1.00 18.51 106 ILE A N 1
ATOM 812 C CA . ILE A 1 106 ? 14.281 -9.151 47.623 1.00 26.33 106 ILE A CA 1
ATOM 813 C C . ILE A 1 106 ? 14.608 -10.201 46.567 1.00 25.23 106 ILE A C 1
ATOM 814 O O . ILE A 1 106 ? 15.561 -10.969 46.699 1.00 17.52 106 ILE A O 1
ATOM 819 N N . ASP A 1 107 ? 13.786 -10.237 45.528 1.00 23.71 107 ASP A N 1
ATOM 820 C CA . ASP A 1 107 ? 14.032 -11.111 44.396 1.00 23.51 107 ASP A CA 1
ATOM 821 C C . ASP A 1 107 ? 13.884 -10.160 43.220 1.00 22.07 107 ASP A C 1
ATOM 822 O O . ASP A 1 107 ? 12.808 -9.607 42.981 1.00 19.90 107 ASP A O 1
ATOM 827 N N . LYS A 1 108 ? 14.974 -9.955 42.496 1.00 20.91 108 LYS A N 1
ATOM 828 C CA . LYS A 1 108 ? 14.965 -9.026 41.384 1.00 17.06 108 LYS A CA 1
ATOM 829 C C . LYS A 1 108 ? 15.479 -9.647 40.099 1.00 28.47 108 LYS A C 1
ATOM 830 O O . LYS A 1 108 ? 16.233 -10.624 40.125 1.00 30.88 108 LYS A O 1
ATOM 836 N N . GLN A 1 109 ? 15.055 -9.074 38.975 1.00 29.63 109 GLN A N 1
ATOM 837 C CA . GLN A 1 109 ? 15.486 -9.521 37.654 1.00 32.93 109 GLN A CA 1
ATOM 838 C C . GLN A 1 109 ? 15.414 -8.345 36.685 1.00 26.45 109 GLN A C 1
ATOM 839 O O . GLN A 1 109 ? 14.551 -7.479 36.814 1.00 30.27 109 GLN A O 1
ATOM 845 N N . VAL A 1 110 ? 16.333 -8.313 35.725 1.00 20.24 110 VAL A N 1
ATOM 846 C CA . VAL A 1 110 ? 16.382 -7.246 34.730 1.00 17.06 110 VAL A CA 1
ATOM 847 C C . VAL A 1 110 ? 16.298 -7.851 33.328 1.00 20.08 110 VAL A C 1
ATOM 848 O O . VAL A 1 110 ? 16.916 -8.875 33.057 1.00 24.96 110 VAL A O 1
ATOM 852 N N . HIS A 1 111 ? 15.524 -7.217 32.447 1.00 28.20 111 HIS A N 1
ATOM 853 C CA . HIS A 1 111 ? 15.353 -7.670 31.059 1.00 19.14 111 HIS A CA 1
ATOM 854 C C . HIS A 1 111 ? 15.574 -6.516 30.075 1.00 23.87 111 HIS A C 1
ATOM 855 O O . HIS A 1 111 ? 15.123 -5.399 30.314 1.00 27.95 111 HIS A O 1
ATOM 862 N N . GL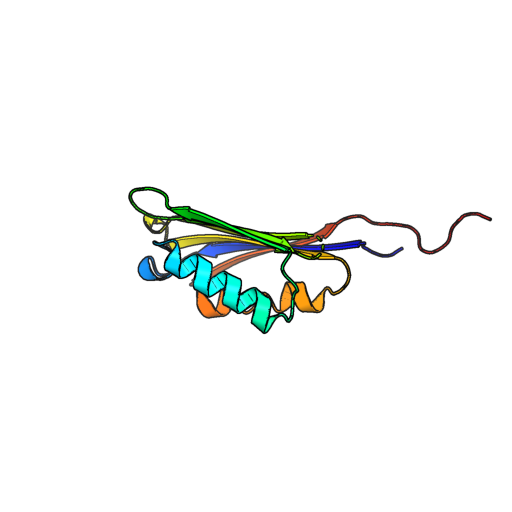U A 1 112 ? 16.258 -6.777 28.970 1.00 19.06 112 GLU A N 1
ATOM 863 C CA . GLU A 1 112 ? 16.423 -5.738 27.963 1.00 27.70 112 GLU A CA 1
ATOM 864 C C . GLU A 1 112 ? 15.262 -6.069 27.038 1.00 27.05 112 GLU A C 1
ATOM 865 O O . GLU A 1 112 ? 15.209 -7.168 26.486 1.00 35.61 112 GLU A O 1
ATOM 871 N N . ARG A 1 113 ? 14.318 -5.147 26.890 1.00 25.54 113 ARG A N 1
ATOM 872 C CA . ARG A 1 113 ? 13.151 -5.405 26.051 1.00 22.62 113 ARG A CA 1
ATOM 873 C C . ARG A 1 113 ? 13.294 -4.807 24.652 1.00 21.38 113 ARG A C 1
ATOM 874 O O . ARG A 1 113 ? 13.454 -3.599 24.499 1.00 20.38 113 ARG A O 1
ATOM 882 N N . GLY A 1 114 ? 13.237 -5.663 23.638 1.00 19.50 114 GLY A N 1
ATOM 883 C CA . GLY A 1 114 ? 13.317 -5.198 22.263 1.00 24.40 114 GLY A CA 1
ATOM 884 C C . GLY A 1 114 ? 14.709 -4.913 21.748 1.00 26.00 114 GLY A C 1
ATOM 885 O O . GLY A 1 114 ? 15.252 -3.824 21.959 1.00 29.00 114 GLY A O 1
ATOM 886 N N . ILE A 1 115 ? 15.281 -5.888 21.054 1.00 24.19 115 ILE A N 1
ATOM 887 C CA . ILE A 1 115 ? 16.622 -5.745 20.505 1.00 25.59 115 ILE A CA 1
ATOM 888 C C . ILE A 1 115 ? 16.555 -5.449 19.011 1.00 28.23 115 ILE A C 1
ATOM 889 O O . ILE A 1 115 ? 15.974 -6.214 18.239 1.00 29.80 115 ILE A O 1
ATOM 894 N N . VAL A 1 116 ? 17.145 -4.324 18.617 1.00 19.05 116 VAL A N 1
ATOM 895 C CA . VAL A 1 116 ? 17.141 -3.903 17.222 1.00 24.61 116 VAL A CA 1
ATOM 896 C C . VAL A 1 116 ? 18.548 -3.620 16.692 1.00 27.00 116 VAL A C 1
ATOM 897 O O . VAL A 1 116 ? 19.439 -3.211 17.441 1.00 26.22 116 VAL A O 1
ATOM 901 N N . GLU A 1 117 ? 18.730 -3.845 15.394 1.00 27.39 117 GLU A N 1
ATOM 902 C CA . GLU A 1 117 ? 20.009 -3.639 14.725 1.00 34.32 117 GLU A CA 1
ATOM 903 C C . GLU A 1 117 ? 20.427 -2.171 14.675 1.00 33.59 117 GLU A C 1
ATOM 904 O O . GLU A 1 117 ? 19.582 -1.280 14.662 1.00 37.63 117 GLU A O 1
ATOM 910 N N . GLU A 1 118 ? 21.740 -1.938 14.657 1.00 42.95 118 GLU A N 1
ATOM 911 C CA . GLU A 1 118 ? 22.311 -0.592 14.581 1.00 45.27 118 GLU A CA 1
ATOM 912 C C . GLU A 1 118 ? 22.812 -0.373 13.150 1.00 47.28 118 GLU A C 1
ATOM 913 O O . GLU A 1 118 ? 22.959 0.759 12.684 1.00 52.86 118 GLU A O 1
ATOM 919 N N . GLU A 1 119 ? 23.082 -1.479 12.465 1.00 51.76 119 GLU A N 1
ATOM 920 C CA . GLU A 1 119 ? 23.521 -1.453 11.077 1.00 56.53 119 GLU A CA 1
ATOM 921 C C . GLU A 1 119 ? 22.378 -2.094 10.328 1.00 54.86 119 GLU A C 1
ATOM 922 O O . GLU A 1 119 ? 21.709 -2.975 10.855 1.00 56.87 119 GLU A O 1
ATOM 928 N N . SER A 1 120 ? 22.137 -1.649 9.107 1.00 60.53 120 SER A N 1
ATOM 929 C CA . SER A 1 120 ? 21.072 -2.231 8.309 1.00 64.44 120 SER A CA 1
ATOM 930 C C . SER A 1 120 ? 21.778 -2.835 7.116 1.00 67.85 120 SER A C 1
ATOM 931 O O . SER A 1 120 ? 22.964 -2.567 6.903 1.00 67.88 120 SER A O 1
ATOM 934 N N . ASN A 1 121 ? 21.094 -3.666 6.342 1.00 72.98 121 ASN A N 1
ATOM 935 C CA . ASN A 1 121 ? 21.783 -4.202 5.189 1.00 77.68 121 ASN A CA 1
ATOM 936 C C . ASN A 1 121 ? 21.501 -3.324 3.980 1.00 77.04 121 ASN A C 1
ATOM 937 O O . ASN A 1 121 ? 20.363 -3.173 3.512 1.00 69.27 121 ASN A O 1
ATOM 942 N N . GLN A 1 122 ? 22.598 -2.740 3.518 1.00 73.69 122 GLN A N 1
ATOM 943 C CA . GLN A 1 122 ? 22.682 -1.811 2.405 1.00 76.24 122 GLN A CA 1
ATOM 944 C C . GLN A 1 122 ? 22.229 -2.302 1.024 1.00 81.44 122 GLN A C 1
ATOM 945 O O . GLN A 1 122 ? 21.120 -2.879 0.915 1.00 80.08 122 GLN A O 1
#

InterPro domains:
  IPR003826 S-adenosylmethionine decarboxylase family, prokaryotic [PF02675] (8-114)
  IPR003826 S-adenosylmethionine decarboxylase family, prokaryotic [PTHR33866] (2-127)
  IPR016067 S-adenosylmethionine decarboxylase, core [SSF56276] (3-118)
  IPR017716 S-adenosylmethionine decarboxylase proenzyme [MF_00464] (2-118)
  IPR017716 S-adenosylmethionine decarboxylase proenzyme [TIGR03330] (3-114)

Sequence (119 aa):
AKTLGLHILADLYGVDADKIDRVEDIRELLEGAVKYANLTKISSHYYQFQPHGATGVVLLASHISIHTWPEHGLATVDVYTCGDPSKAYRADYIITQLNPKRIDKQVHERGIVEEESNQ

Secondary structure (DSSP, 8-state):
-EEEEEEEEEEEES--GGGSSSHHHHHHHHHHHHHHTT--EEEEEEEE-SSS-EEEEEEE--EEEEEEEGGGTEEEEEEEEES-HHHHHH--HHHHHH--SEEEEEEEEEEEE-SS---

Foldseek 3Di:
DAFFKKKKKKKFFQFALVCFWAQVNVVVLLVVLCVQLVFAFPDKDKDADPPTWIWIWTPTCNIWIWTDDSVGSIIIIMQMDGDDPSSSVSSCSSCVSRVGPDMDMDMDRHHDDDPDDDD